Protein AF-A0A414QG83-F1 (afdb_monomer_lite)

Secondary structure (DSSP, 8-state):
-----HHHHHHHHHHHHHHHHHHHHHHHHHHHHTHHHHHHHHHHHHHHS---HHHHHHHHH--

pLDDT: mean 88.04, std 10.98, range [46.84, 96.75]

Organism: NCBI:txid360807

Radius of gyration: 19.83 Å; chains: 1; bounding box: 47×21×48 Å

Foldseek 3Di:
DPCDPPVVVVVVVVVVVVVVVVVVVVVVVVCVVCVVLVVVVVVVCVVPVDDDPVRNVVSVPDD

Sequence (63 aa):
SLSCSADTQKEIDEKVVQLVKAEHEKARKILAENREKLDELAMYLYEKETITGDEFMDILDRK

Structure (mmCIF, N/CA/C/O backbone):
data_AF-A0A414QG83-F1
#
_entry.id   AF-A0A414QG83-F1
#
loop_
_atom_site.group_PDB
_atom_site.id
_atom_site.type_symbol
_atom_site.label_atom_id
_atom_site.label_alt_id
_atom_site.label_comp_id
_atom_site.label_asym_id
_atom_site.label_entity_id
_atom_site.label_seq_id
_atom_site.pdbx_PDB_ins_code
_atom_site.Cartn_x
_atom_site.Cartn_y
_atom_site.Cartn_z
_atom_site.occupancy
_atom_site.B_iso_or_equiv
_atom_site.auth_seq_id
_atom_site.auth_comp_id
_atom_site.auth_asym_id
_atom_site.auth_atom_id
_atom_site.pdbx_PDB_model_num
ATOM 1 N N . SER A 1 1 ? 27.696 -15.995 -21.992 1.00 46.84 1 SER A N 1
ATOM 2 C CA . SER A 1 1 ? 27.491 -14.645 -21.437 1.00 46.84 1 SER A CA 1
ATOM 3 C C . SER A 1 1 ? 26.481 -13.904 -22.286 1.00 46.84 1 SER A C 1
ATOM 5 O O . SER A 1 1 ? 26.636 -13.906 -23.501 1.00 46.84 1 SER A O 1
ATOM 7 N N . LEU A 1 2 ? 25.429 -13.355 -21.670 1.00 55.72 2 LEU A N 1
ATOM 8 C CA . LEU A 1 2 ? 24.317 -12.655 -22.325 1.00 55.72 2 LEU A CA 1
ATOM 9 C C . LEU A 1 2 ? 24.800 -11.297 -22.879 1.00 55.72 2 LEU A C 1
ATOM 11 O O . LEU A 1 2 ? 24.544 -10.246 -22.308 1.00 55.72 2 LEU A O 1
ATOM 15 N N . SER A 1 3 ? 25.590 -11.330 -23.953 1.00 57.19 3 SER A N 1
ATOM 16 C CA . SER A 1 3 ? 26.130 -10.144 -24.626 1.00 57.19 3 SER A CA 1
ATOM 17 C C . SER A 1 3 ? 25.060 -9.541 -25.538 1.00 57.19 3 SER A C 1
ATOM 19 O O . SER A 1 3 ? 25.200 -9.546 -26.760 1.00 57.19 3 SER A O 1
ATOM 21 N N . CYS A 1 4 ? 23.961 -9.062 -24.953 1.00 58.34 4 CYS A N 1
ATOM 22 C CA . CYS A 1 4 ? 23.062 -8.147 -25.651 1.00 58.34 4 CYS A CA 1
ATOM 23 C C . CYS A 1 4 ? 23.853 -6.871 -25.977 1.00 58.34 4 CYS A C 1
ATOM 25 O O . CYS A 1 4 ? 24.676 -6.443 -25.164 1.00 58.34 4 CYS A O 1
ATOM 27 N N . SER A 1 5 ? 23.647 -6.274 -27.152 1.00 71.19 5 SER A N 1
ATOM 28 C CA . SER A 1 5 ? 24.255 -4.980 -27.479 1.00 71.19 5 SER A CA 1
ATOM 29 C C . SER A 1 5 ? 23.901 -3.948 -26.401 1.00 71.19 5 SER A C 1
ATOM 31 O O . SER A 1 5 ? 22.851 -4.044 -25.760 1.00 71.19 5 SER A O 1
ATOM 33 N N . ALA A 1 6 ? 24.784 -2.969 -26.178 1.00 74.62 6 ALA A N 1
ATOM 34 C CA . ALA A 1 6 ? 24.567 -1.916 -25.181 1.00 74.62 6 ALA A CA 1
ATOM 35 C C . ALA A 1 6 ? 23.207 -1.211 -25.366 1.00 74.62 6 ALA A C 1
ATOM 37 O O . ALA A 1 6 ? 22.557 -0.850 -24.387 1.00 74.62 6 ALA A O 1
ATOM 38 N N . ASP A 1 7 ? 22.741 -1.111 -26.612 1.00 77.44 7 ASP A N 1
ATOM 39 C CA . ASP A 1 7 ? 21.445 -0.531 -26.959 1.00 77.44 7 ASP A CA 1
ATOM 40 C C . ASP A 1 7 ? 20.266 -1.381 -26.462 1.00 77.44 7 ASP A C 1
ATOM 42 O O . ASP A 1 7 ? 19.353 -0.860 -25.828 1.00 77.44 7 ASP A O 1
ATOM 46 N N . THR A 1 8 ? 20.302 -2.705 -26.655 1.00 79.06 8 THR A N 1
ATOM 47 C CA . THR A 1 8 ? 19.243 -3.597 -26.155 1.00 79.06 8 THR A CA 1
ATOM 48 C C . THR A 1 8 ? 19.213 -3.645 -24.626 1.00 79.06 8 THR A C 1
ATOM 50 O O . THR A 1 8 ? 18.139 -3.752 -24.042 1.00 79.06 8 THR A O 1
ATOM 53 N N . GLN A 1 9 ? 20.368 -3.540 -23.960 1.00 81.12 9 GLN A N 1
ATOM 54 C CA . GLN A 1 9 ? 20.417 -3.453 -22.493 1.00 81.12 9 GLN A CA 1
ATOM 55 C C . GLN A 1 9 ? 19.741 -2.172 -21.989 1.00 81.12 9 GLN A C 1
ATOM 57 O O . GLN A 1 9 ? 18.902 -2.233 -21.094 1.00 81.12 9 GLN A O 1
ATOM 62 N N . LYS A 1 10 ? 20.025 -1.034 -22.631 1.00 86.19 10 LYS A N 1
ATOM 63 C CA . LYS A 1 10 ? 19.394 0.247 -22.303 1.00 86.19 10 LYS A CA 1
ATOM 64 C C . LYS A 1 10 ? 17.872 0.209 -22.481 1.00 86.19 10 LYS A C 1
ATOM 66 O O . LYS A 1 10 ? 17.146 0.679 -21.610 1.00 86.19 10 LYS A O 1
ATOM 71 N N . GLU A 1 11 ? 17.377 -0.386 -23.566 1.00 89.12 11 GLU A N 1
ATOM 72 C CA . GLU A 1 11 ? 15.930 -0.541 -23.787 1.00 89.12 11 GLU A CA 1
ATOM 73 C C . GLU A 1 11 ? 15.253 -1.414 -22.720 1.00 89.12 11 GLU A C 1
ATOM 75 O O . GLU A 1 11 ? 14.106 -1.162 -22.341 1.00 89.12 11 GLU A O 1
ATOM 80 N N . ILE A 1 12 ? 15.941 -2.452 -22.234 1.00 87.94 12 ILE A N 1
ATOM 81 C CA . ILE A 1 12 ? 15.436 -3.297 -21.146 1.00 87.94 12 ILE A CA 1
ATOM 82 C C . ILE A 1 12 ? 15.326 -2.477 -19.860 1.00 87.94 12 ILE A C 1
ATOM 84 O O . ILE A 1 12 ? 14.262 -2.476 -19.240 1.00 87.94 12 ILE A O 1
ATOM 88 N N . ASP A 1 13 ? 16.375 -1.741 -19.493 1.00 89.06 13 ASP A N 1
ATOM 89 C CA . ASP A 1 13 ? 16.380 -0.906 -18.288 1.00 89.06 13 ASP A CA 1
ATOM 90 C C . ASP A 1 13 ? 15.271 0.156 -18.328 1.00 89.06 13 ASP A C 1
ATOM 92 O O . ASP A 1 13 ? 14.543 0.346 -17.349 1.00 89.06 13 ASP A O 1
ATOM 96 N N . GLU A 1 14 ? 15.068 0.803 -19.479 1.00 92.69 14 GLU A N 1
ATOM 97 C CA . GLU A 1 14 ? 13.988 1.775 -19.672 1.00 92.69 14 GLU A CA 1
ATOM 98 C C . GLU A 1 14 ? 12.604 1.148 -19.449 1.00 92.69 14 GLU A C 1
ATOM 100 O O . GLU A 1 14 ? 11.769 1.725 -18.743 1.00 92.69 14 GLU A O 1
ATOM 105 N N . LYS A 1 15 ? 12.363 -0.056 -19.982 1.00 93.25 15 LYS A N 1
ATOM 106 C CA . LYS A 1 15 ? 11.099 -0.784 -19.783 1.00 93.25 15 LYS A CA 1
ATOM 107 C C . LYS A 1 15 ? 10.895 -1.210 -18.334 1.00 93.25 15 LYS A C 1
ATOM 109 O O . LYS A 1 15 ? 9.778 -1.110 -17.831 1.00 93.25 15 LYS A O 1
ATOM 114 N N . VAL A 1 16 ? 11.951 -1.649 -17.649 1.00 94.81 16 VAL A N 1
ATOM 115 C CA . VAL A 1 16 ? 11.880 -2.014 -16.226 1.00 94.81 16 VAL A CA 1
ATOM 116 C C . VAL A 1 16 ? 11.500 -0.796 -15.388 1.00 94.81 16 VAL A C 1
ATOM 118 O O . VAL A 1 16 ? 10.584 -0.874 -14.570 1.00 94.81 16 VAL A O 1
ATOM 121 N N . VAL A 1 17 ? 12.130 0.356 -15.628 1.00 95.56 17 VAL A N 1
ATOM 122 C CA . VAL A 1 17 ? 11.799 1.598 -14.915 1.00 95.56 17 VAL A CA 1
ATOM 123 C C . VAL A 1 17 ? 10.356 2.024 -15.182 1.00 95.56 17 VAL A C 1
ATOM 125 O O . VAL A 1 17 ? 9.654 2.428 -14.253 1.00 95.56 17 VAL A O 1
ATOM 128 N N . GLN A 1 18 ? 9.892 1.934 -16.430 1.00 95.69 18 GLN A N 1
ATOM 129 C CA . GLN A 1 18 ? 8.501 2.238 -16.777 1.00 95.69 18 GLN A CA 1
ATOM 130 C C . GLN A 1 18 ? 7.519 1.308 -16.060 1.00 95.69 18 GLN A C 1
ATOM 132 O O . GLN A 1 18 ? 6.538 1.788 -15.494 1.00 95.69 18 GLN A O 1
ATOM 137 N N . LEU A 1 19 ? 7.806 0.006 -16.027 1.00 95.81 19 LEU A N 1
ATOM 138 C CA . LEU A 1 19 ? 6.982 -0.987 -15.344 1.00 95.81 19 LEU A CA 1
ATOM 139 C C . LEU A 1 19 ? 6.887 -0.701 -13.842 1.00 95.81 19 LEU A C 1
ATOM 141 O O . LEU A 1 19 ? 5.788 -0.635 -13.295 1.00 95.81 19 LEU A O 1
ATOM 145 N N . VAL A 1 20 ? 8.025 -0.473 -13.183 1.00 96.31 20 VAL A N 1
ATOM 146 C CA . VAL A 1 20 ? 8.064 -0.163 -11.746 1.00 96.31 20 VAL A CA 1
ATOM 147 C C . VAL A 1 20 ? 7.271 1.106 -11.444 1.00 96.31 20 VAL A C 1
ATOM 149 O O . VAL A 1 20 ? 6.492 1.130 -10.494 1.00 96.31 20 VAL A O 1
ATOM 152 N N . LYS A 1 21 ? 7.413 2.152 -12.269 1.00 95.81 21 LYS A N 1
ATOM 153 C CA . LYS A 1 21 ? 6.630 3.387 -12.118 1.00 95.81 21 LYS A CA 1
ATOM 154 C C . LYS A 1 21 ? 5.131 3.132 -12.263 1.00 95.81 21 LYS A C 1
ATOM 156 O O . LYS A 1 21 ? 4.362 3.6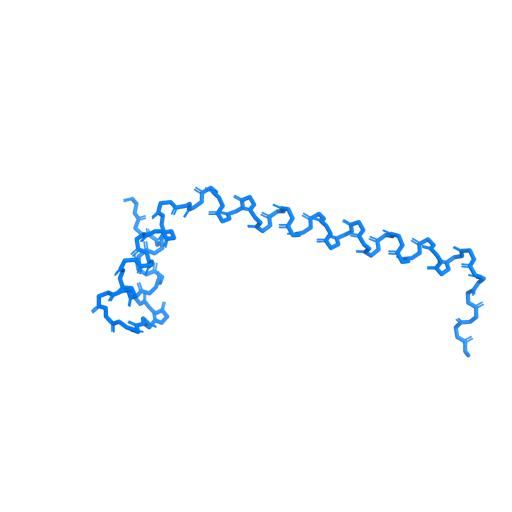40 -11.452 1.00 95.81 21 LYS A O 1
ATOM 161 N N . ALA A 1 22 ? 4.719 2.345 -13.256 1.00 96.25 22 ALA A N 1
ATOM 162 C CA . ALA A 1 22 ? 3.313 2.034 -13.493 1.00 96.25 22 ALA A CA 1
ATOM 163 C C . ALA A 1 22 ? 2.684 1.255 -12.325 1.00 96.25 22 ALA A C 1
ATOM 165 O O . ALA A 1 22 ? 1.617 1.630 -11.838 1.00 96.25 22 ALA A O 1
ATOM 166 N N . GLU A 1 23 ? 3.356 0.214 -11.828 1.00 96.50 23 GLU A N 1
ATOM 167 C CA . GLU A 1 23 ? 2.842 -0.573 -10.701 1.00 96.50 23 GLU A CA 1
ATOM 168 C C . GLU A 1 23 ? 2.880 0.214 -9.382 1.00 96.50 23 GLU A C 1
ATOM 170 O O . GLU A 1 23 ? 1.961 0.098 -8.572 1.00 96.50 23 GLU A O 1
ATOM 175 N N . HIS A 1 24 ? 3.874 1.086 -9.180 1.00 96.75 24 HIS A N 1
ATOM 176 C CA . HIS A 1 24 ? 3.907 1.984 -8.024 1.00 96.75 24 HIS A CA 1
ATOM 177 C C . HIS A 1 24 ? 2.748 2.996 -8.044 1.00 96.75 24 HIS A C 1
ATOM 179 O O . HIS A 1 24 ? 2.083 3.202 -7.029 1.00 96.75 24 HIS A O 1
ATOM 185 N N . GLU A 1 25 ? 2.463 3.611 -9.197 1.00 96.56 25 GLU A N 1
ATOM 186 C CA . GLU A 1 25 ? 1.302 4.495 -9.383 1.00 96.56 25 GLU A CA 1
ATOM 187 C C . GLU A 1 25 ? -0.016 3.767 -9.100 1.00 96.56 25 GLU A C 1
ATOM 189 O O . GLU A 1 25 ? -0.883 4.290 -8.398 1.00 96.56 25 GLU A O 1
ATOM 194 N N . LYS A 1 26 ? -0.155 2.533 -9.595 1.00 95.88 26 LYS A N 1
ATOM 195 C CA . LYS A 1 26 ? -1.325 1.687 -9.345 1.00 95.88 26 LYS A CA 1
ATOM 196 C C . LYS A 1 26 ? -1.492 1.372 -7.859 1.00 95.88 26 LYS A C 1
ATOM 198 O O . LYS A 1 26 ? -2.589 1.546 -7.334 1.00 95.88 26 LYS A O 1
ATOM 203 N N . ALA A 1 27 ? -0.422 0.969 -7.173 1.00 94.94 27 ALA A N 1
ATOM 204 C CA . ALA A 1 27 ? -0.447 0.741 -5.731 1.00 94.94 27 ALA A CA 1
ATOM 205 C C . ALA A 1 27 ? -0.849 2.017 -4.975 1.00 94.94 27 ALA A C 1
ATOM 207 O O . ALA A 1 27 ? -1.739 1.976 -4.127 1.00 94.94 27 ALA A O 1
ATOM 208 N N . ARG A 1 28 ? -0.276 3.174 -5.339 1.00 95.69 28 ARG A N 1
ATOM 209 C CA . ARG A 1 28 ? -0.650 4.464 -4.741 1.00 95.69 28 ARG A CA 1
ATOM 210 C C . ARG A 1 28 ? -2.127 4.781 -4.956 1.00 95.69 28 ARG A C 1
ATOM 212 O O . ARG A 1 28 ? -2.775 5.264 -4.035 1.00 95.69 28 ARG A O 1
ATOM 219 N N . LYS A 1 29 ? -2.661 4.515 -6.149 1.00 95.94 29 LYS A N 1
ATOM 220 C CA . LYS A 1 29 ? -4.072 4.746 -6.465 1.00 95.94 29 LYS A CA 1
ATOM 221 C C . LYS A 1 29 ? -4.990 3.866 -5.616 1.00 95.94 29 LYS A C 1
ATOM 223 O O . LYS A 1 29 ? -5.914 4.397 -5.017 1.00 95.94 29 LYS A O 1
ATOM 228 N N . ILE A 1 30 ? -4.684 2.574 -5.486 1.00 93.94 30 ILE A N 1
ATOM 229 C CA . ILE A 1 30 ? -5.442 1.646 -4.629 1.00 93.94 30 ILE A CA 1
ATOM 230 C C . ILE A 1 30 ? -5.453 2.138 -3.176 1.00 93.94 30 ILE A C 1
ATOM 232 O O . ILE A 1 30 ? -6.504 2.162 -2.539 1.00 93.94 30 ILE A O 1
ATOM 236 N N . LEU A 1 31 ? -4.301 2.570 -2.654 1.00 92.12 31 LEU A N 1
ATOM 237 C CA . LEU A 1 31 ? -4.208 3.110 -1.295 1.00 92.12 31 LEU A CA 1
ATOM 238 C C . LEU A 1 31 ? -4.991 4.423 -1.141 1.00 92.12 31 LEU A C 1
ATOM 240 O O . LEU A 1 31 ? -5.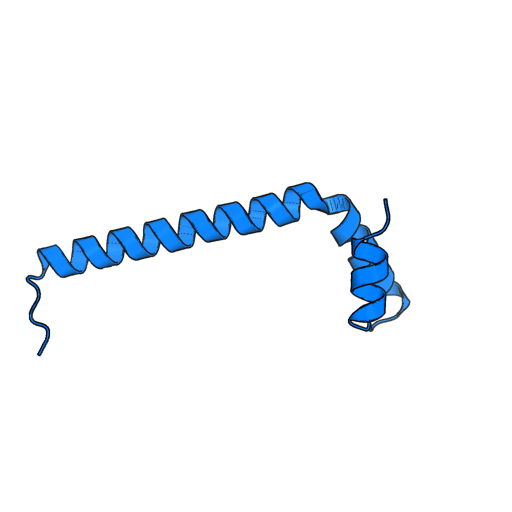642 4.631 -0.124 1.00 92.12 31 LEU A O 1
ATOM 244 N N . ALA A 1 32 ? -4.952 5.303 -2.142 1.00 92.81 32 ALA A N 1
ATOM 245 C CA . ALA A 1 32 ? -5.688 6.564 -2.122 1.00 92.81 32 ALA A CA 1
ATOM 246 C C . ALA A 1 32 ? -7.210 6.360 -2.202 1.00 92.81 32 ALA A C 1
ATOM 248 O O . ALA A 1 32 ? -7.953 7.065 -1.528 1.00 92.81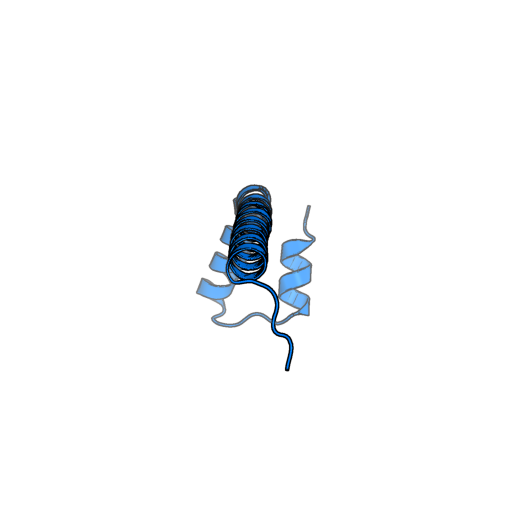 32 ALA A O 1
ATOM 249 N N . GLU A 1 33 ? -7.676 5.391 -2.989 1.00 93.38 33 GLU A N 1
ATOM 250 C CA . GLU A 1 33 ? -9.097 5.031 -3.083 1.00 93.38 33 GLU A CA 1
ATOM 251 C C . GLU A 1 33 ? -9.624 4.417 -1.779 1.00 93.38 33 GLU A C 1
ATOM 253 O O . GLU A 1 33 ? -10.783 4.618 -1.434 1.00 93.38 33 GLU A O 1
ATOM 258 N N . ASN A 1 34 ? -8.769 3.724 -1.022 1.00 91.12 34 ASN A N 1
ATOM 259 C CA . ASN A 1 34 ? -9.107 3.123 0.271 1.00 91.12 34 ASN A CA 1
ATOM 260 C C . ASN A 1 34 ? -8.622 3.970 1.460 1.00 91.12 34 ASN A C 1
ATOM 262 O O . ASN A 1 34 ? -8.366 3.435 2.539 1.00 91.12 34 ASN A O 1
ATOM 266 N N . ARG A 1 35 ? -8.463 5.289 1.273 1.00 91.06 35 ARG A N 1
ATOM 267 C CA . ARG A 1 35 ? -7.855 6.170 2.278 1.00 91.06 35 ARG A CA 1
ATOM 268 C C . ARG A 1 35 ? -8.595 6.151 3.614 1.00 91.06 35 ARG A C 1
ATOM 270 O O . ARG A 1 35 ? -7.94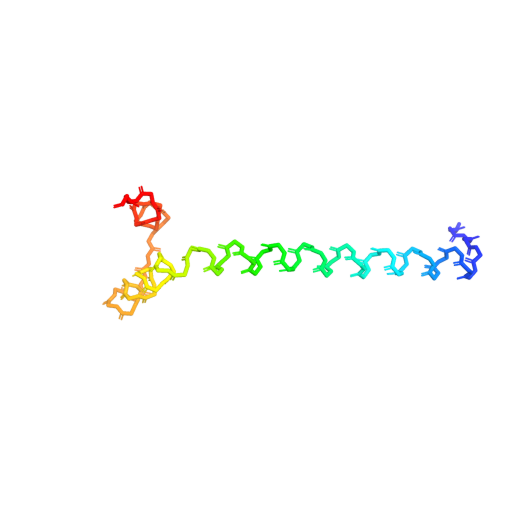3 6.062 4.646 1.00 91.06 35 ARG A O 1
ATOM 277 N N . GLU A 1 36 ? -9.925 6.170 3.582 1.00 90.25 36 GLU A N 1
ATOM 278 C CA . GLU A 1 36 ? -10.761 6.125 4.789 1.00 90.25 36 GLU A CA 1
ATOM 279 C C . GLU A 1 36 ? -10.509 4.843 5.596 1.00 90.25 36 GLU A C 1
ATOM 281 O O . GLU A 1 36 ? -10.246 4.907 6.793 1.00 90.25 36 GLU A O 1
ATOM 286 N N . LYS A 1 37 ? -10.449 3.685 4.923 1.00 89.56 37 LYS A N 1
ATOM 287 C CA . LYS A 1 37 ? -10.139 2.396 5.564 1.00 89.56 37 LYS A CA 1
ATOM 288 C C . LYS A 1 37 ? -8.723 2.349 6.132 1.00 89.56 37 LYS A C 1
ATOM 290 O O . LYS A 1 37 ? -8.502 1.786 7.199 1.00 89.56 37 LYS A O 1
ATOM 295 N N . LEU A 1 38 ? -7.751 2.946 5.438 1.00 91.62 38 LEU A N 1
ATOM 296 C CA . LEU A 1 38 ? -6.384 3.064 5.955 1.00 91.62 38 LEU A CA 1
ATOM 297 C C . LEU A 1 38 ? -6.324 3.937 7.211 1.00 91.62 38 LEU A C 1
ATOM 299 O O . LEU A 1 38 ? -5.579 3.606 8.131 1.00 91.62 38 LEU A O 1
ATOM 303 N N . ASP A 1 39 ? -7.095 5.024 7.257 1.00 92.44 39 ASP A N 1
ATOM 304 C CA . ASP A 1 39 ? -7.159 5.900 8.424 1.00 92.44 39 ASP A CA 1
ATOM 305 C C . ASP A 1 39 ? -7.860 5.189 9.610 1.00 92.44 39 ASP A C 1
ATOM 307 O O . ASP A 1 39 ? -7.393 5.300 10.744 1.00 92.44 39 ASP A O 1
ATOM 311 N N . GLU A 1 40 ? -8.892 4.369 9.367 1.00 91.25 40 GLU A N 1
ATOM 312 C CA . GLU A 1 40 ? -9.509 3.503 10.393 1.00 91.25 40 GLU A CA 1
ATOM 313 C C . GLU A 1 40 ? -8.530 2.464 10.957 1.00 91.25 40 GLU A C 1
ATOM 315 O O . GLU A 1 40 ? -8.392 2.323 12.174 1.00 91.25 40 GLU A O 1
ATOM 320 N N . LEU A 1 41 ? -7.806 1.764 10.081 1.00 91.75 41 LEU A N 1
ATOM 321 C CA . LEU A 1 41 ? -6.779 0.796 10.474 1.00 91.75 41 LEU A CA 1
ATOM 322 C C . LEU A 1 41 ? -5.647 1.463 11.265 1.00 91.75 41 LEU A C 1
ATOM 324 O O . LEU A 1 41 ? -5.160 0.903 12.249 1.00 91.75 41 LEU A O 1
ATOM 328 N N . ALA A 1 42 ? -5.242 2.671 10.863 1.00 92.44 42 ALA A N 1
ATOM 329 C CA . ALA A 1 42 ? -4.244 3.454 11.578 1.00 92.44 42 ALA A CA 1
ATOM 330 C C . ALA A 1 42 ? -4.738 3.870 12.970 1.00 92.44 42 ALA A C 1
ATOM 332 O O . ALA A 1 42 ? -3.964 3.805 13.922 1.00 92.44 42 ALA A O 1
ATOM 333 N N . MET A 1 43 ? -6.015 4.242 13.109 1.00 92.44 43 MET A N 1
ATOM 334 C CA . MET A 1 43 ? -6.612 4.553 14.409 1.00 92.44 43 MET A CA 1
ATOM 335 C C . MET A 1 43 ? -6.664 3.316 15.313 1.00 92.44 43 MET A C 1
ATOM 337 O O . MET A 1 43 ? -6.286 3.391 16.479 1.00 92.44 43 MET A O 1
ATOM 341 N N . TYR A 1 44 ? -7.051 2.158 14.771 1.00 92.75 44 TYR A N 1
ATOM 342 C CA . TYR A 1 44 ? -7.052 0.904 15.527 1.00 92.75 44 TYR A CA 1
ATOM 343 C C . TYR A 1 44 ? -5.654 0.564 16.054 1.00 92.75 44 TYR A C 1
ATOM 345 O O . TYR A 1 44 ? -5.480 0.271 17.236 1.00 92.75 44 TYR A O 1
ATOM 353 N N . LEU A 1 45 ? -4.638 0.661 15.192 1.00 92.88 45 LEU A N 1
ATOM 354 C CA . LEU A 1 45 ? -3.240 0.463 15.573 1.00 92.88 45 LEU A CA 1
ATOM 355 C C . LEU A 1 45 ? -2.750 1.506 16.580 1.00 92.88 45 LEU A C 1
ATOM 357 O O . LEU A 1 45 ? -1.950 1.173 17.448 1.00 92.88 45 LEU A O 1
ATOM 361 N N . TYR A 1 46 ? -3.227 2.746 16.489 1.00 93.19 46 TYR A N 1
ATOM 362 C CA . TYR A 1 46 ? -2.899 3.790 17.453 1.00 93.19 46 TYR A CA 1
ATOM 363 C C . TYR A 1 46 ? -3.432 3.462 18.856 1.00 93.19 46 TYR A C 1
ATOM 365 O O . TYR A 1 46 ? -2.743 3.700 19.843 1.00 93.19 46 TYR A O 1
ATOM 373 N N . GLU A 1 47 ? -4.628 2.878 18.953 1.00 92.75 47 GLU A N 1
ATOM 374 C CA . GLU A 1 47 ? -5.239 2.507 20.235 1.00 92.75 47 GLU A CA 1
ATOM 375 C C . GLU A 1 47 ? -4.737 1.170 20.799 1.00 92.75 47 GLU A C 1
ATOM 377 O O . GLU A 1 47 ? -4.629 1.014 22.017 1.00 92.75 47 GLU A O 1
ATOM 382 N N . LYS A 1 48 ? -4.490 0.180 19.935 1.00 91.12 48 LYS A N 1
ATOM 383 C CA . LYS A 1 48 ? -4.202 -1.212 20.325 1.00 91.12 48 LYS A CA 1
ATOM 384 C C . LYS A 1 48 ? -2.736 -1.610 20.193 1.00 91.12 48 LYS A C 1
ATOM 386 O O . LYS A 1 48 ? -2.381 -2.704 20.630 1.00 91.12 48 LYS A O 1
ATOM 391 N N . GLU A 1 49 ? -1.910 -0.770 19.570 1.00 92.31 49 GLU A N 1
ATOM 392 C CA . GLU A 1 49 ? -0.485 -0.971 19.235 1.00 92.31 49 GLU A CA 1
ATOM 393 C C . GLU A 1 49 ? -0.190 -2.141 18.279 1.00 92.31 49 GLU A C 1
ATOM 395 O O . GLU A 1 49 ? 0.830 -2.150 17.590 1.00 92.31 49 GLU A O 1
ATOM 400 N N . THR A 1 50 ? -1.083 -3.126 18.201 1.00 91.25 50 THR A N 1
ATOM 401 C CA . THR A 1 50 ? -0.965 -4.321 17.371 1.00 91.25 50 THR A CA 1
ATOM 402 C C . THR A 1 50 ? -2.319 -4.688 16.776 1.00 91.25 50 THR A C 1
ATOM 404 O O . THR A 1 50 ? -3.369 -4.398 17.348 1.00 91.25 50 THR A O 1
ATOM 407 N N . ILE A 1 51 ? -2.286 -5.315 15.605 1.00 91.81 51 ILE A N 1
ATOM 408 C CA . ILE A 1 51 ? -3.464 -5.827 14.910 1.00 91.81 51 ILE A CA 1
ATOM 409 C C . ILE A 1 51 ? -3.132 -7.212 14.367 1.00 91.81 51 ILE A C 1
ATOM 411 O O . ILE A 1 51 ? -2.050 -7.428 13.811 1.00 91.81 51 ILE A O 1
ATOM 415 N N . THR A 1 52 ? -4.033 -8.167 14.558 1.00 93.94 52 THR A N 1
ATOM 416 C CA . THR A 1 52 ? -3.916 -9.492 13.945 1.00 93.94 52 THR A CA 1
ATOM 417 C C . THR A 1 52 ? -4.420 -9.471 12.501 1.00 93.94 52 THR A C 1
ATOM 419 O O . THR A 1 52 ? -5.129 -8.556 12.084 1.00 93.94 52 THR A O 1
ATOM 422 N N . GLY A 1 53 ? -4.044 -10.480 11.710 1.00 90.31 53 GLY A N 1
ATOM 423 C CA . GLY A 1 53 ? -4.485 -10.577 10.315 1.00 90.31 53 GLY A CA 1
ATOM 424 C C . GLY A 1 53 ? -6.008 -10.655 10.178 1.00 90.31 53 GLY A C 1
ATOM 425 O O . GLY A 1 53 ? -6.567 -10.001 9.305 1.00 90.31 53 GLY A O 1
ATOM 426 N N . ASP A 1 54 ? -6.672 -11.385 11.075 1.00 92.06 54 ASP A N 1
ATOM 427 C CA . ASP A 1 54 ? -8.130 -11.525 11.064 1.00 92.06 54 ASP A CA 1
ATOM 428 C C . ASP A 1 54 ? -8.819 -10.189 11.402 1.00 92.06 54 ASP A C 1
ATOM 430 O O . ASP A 1 54 ? -9.692 -9.745 10.663 1.00 92.06 54 ASP A O 1
ATOM 434 N N . GLU A 1 55 ? -8.354 -9.480 12.440 1.00 88.56 55 GLU A N 1
ATOM 435 C CA . GLU A 1 55 ? -8.872 -8.147 12.803 1.00 88.56 55 GLU A CA 1
ATOM 436 C C . GLU A 1 55 ? -8.658 -7.112 11.691 1.00 88.56 55 GLU A C 1
ATOM 438 O O . GLU A 1 55 ? -9.514 -6.260 11.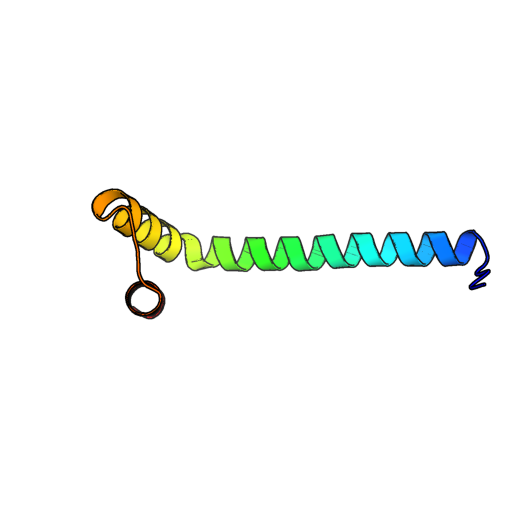451 1.00 88.56 55 GLU A O 1
ATOM 443 N N . PHE A 1 56 ? -7.520 -7.181 10.995 1.00 91.25 56 PHE A N 1
ATOM 444 C CA . PHE A 1 56 ? -7.242 -6.320 9.850 1.00 91.25 56 PHE A CA 1
ATOM 445 C C . PHE A 1 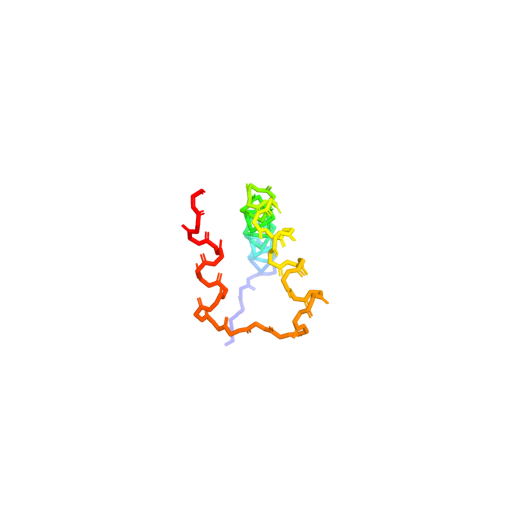56 ? -8.252 -6.550 8.725 1.00 91.25 56 PHE A C 1
ATOM 447 O O . PHE A 1 56 ? -8.804 -5.585 8.194 1.00 91.25 56 PHE A O 1
ATOM 454 N N . MET A 1 57 ? -8.505 -7.813 8.372 1.00 91.44 57 MET A N 1
ATOM 455 C CA . MET A 1 57 ? -9.458 -8.161 7.318 1.00 91.44 57 MET A CA 1
ATOM 456 C C . MET A 1 57 ? -10.886 -7.772 7.708 1.00 91.44 57 MET A C 1
ATOM 458 O O . MET A 1 57 ? -11.606 -7.228 6.876 1.00 91.44 57 MET A O 1
ATOM 462 N N . ASP A 1 58 ? -11.268 -7.934 8.977 1.00 90.69 58 ASP A N 1
ATOM 463 C CA . ASP A 1 58 ? -12.580 -7.514 9.479 1.00 90.69 58 ASP A CA 1
ATOM 464 C C . ASP A 1 58 ? -12.817 -6.002 9.331 1.00 90.69 58 ASP A C 1
ATOM 466 O O . ASP A 1 58 ? -13.926 -5.577 8.997 1.00 90.69 58 ASP A O 1
ATOM 470 N N . ILE A 1 59 ? -11.797 -5.171 9.577 1.00 87.31 59 ILE A N 1
ATOM 471 C CA . ILE A 1 59 ? -11.882 -3.714 9.382 1.00 87.31 59 ILE A CA 1
ATOM 472 C C . ILE A 1 59 ? -11.865 -3.380 7.886 1.00 87.31 59 ILE A C 1
ATOM 474 O O . ILE A 1 59 ? -12.637 -2.538 7.427 1.00 87.31 59 ILE A O 1
ATOM 478 N N . LEU A 1 60 ? -11.036 -4.072 7.102 1.00 88.56 60 LEU A N 1
ATOM 479 C CA . LEU A 1 60 ? -10.933 -3.851 5.663 1.00 88.56 60 LEU A CA 1
ATOM 480 C C . LEU A 1 60 ? -12.220 -4.228 4.911 1.00 88.56 60 LEU A C 1
ATOM 482 O O . LEU A 1 60 ? -12.568 -3.545 3.950 1.00 88.56 60 LEU A O 1
ATOM 486 N N . ASP A 1 61 ? -12.944 -5.263 5.337 1.00 87.88 61 ASP A N 1
ATOM 487 C CA . ASP A 1 61 ? -14.148 -5.770 4.663 1.00 87.88 61 ASP A CA 1
ATOM 488 C C . ASP A 1 61 ? -15.456 -5.142 5.170 1.00 87.88 61 ASP A C 1
ATOM 490 O O . ASP A 1 61 ? -16.521 -5.356 4.575 1.00 87.88 61 ASP A O 1
ATOM 494 N N . ARG A 1 62 ? -15.409 -4.313 6.223 1.00 79.69 62 ARG A N 1
ATOM 495 C CA . ARG A 1 62 ? -16.577 -3.525 6.642 1.00 79.69 62 ARG A CA 1
ATOM 496 C C . ARG A 1 62 ? -17.043 -2.603 5.509 1.00 79.69 62 ARG A C 1
ATOM 498 O O . ARG A 1 62 ? -16.238 -2.019 4.773 1.00 79.69 62 ARG A O 1
ATOM 505 N N . LYS A 1 63 ? -18.367 -2.563 5.332 1.00 58.59 63 LYS A N 1
ATOM 506 C CA . LYS A 1 63 ? -19.065 -1.726 4.348 1.00 58.59 63 LYS A CA 1
ATOM 507 C C . LYS A 1 63 ? -19.246 -0.311 4.855 1.00 58.59 63 LYS A C 1
ATOM 509 O O . LYS A 1 63 ? -19.654 -0.185 6.030 1.00 58.59 63 LYS A O 1
#

InterPro domains:
  IPR000642 Peptidase M41 [PF01434] (3-59)
  IPR037219 Peptidase M41-like [G3DSA:1.20.58.760] (1-63)
  IPR037219 Peptidase M41-like [SSF140990] (3-62)